Protein AF-A0A943IP59-F1 (afdb_monomer_lite)

Secondary structure (DSSP, 8-state):
--HHHHHHHHHHHHHTT--SS-HHHHHHHHHHHHHTTSS-HHHHHHHHHHHHHHHTT-

Radius of gyration: 10.56 Å; chains: 1; bounding box: 22×15×31 Å

Sequence (58 aa):
MSEYQNWDKELDRLEAGESQYSWDELEELITDRLEDDKIDEQEFETLMRRLMDIDCEL

Foldseek 3Di:
DQPLVVLVVLLVCQLVVNHPDHLVRSLVVLVVCCVVVSDDPVSSVVSVVSSVVSVVPD

Structure (mmCIF, N/CA/C/O backbone):
data_AF-A0A943IP59-F1
#
_entry.id   AF-A0A943IP59-F1
#
loop_
_atom_site.group_PDB
_atom_site.id
_atom_site.type_symbol
_atom_site.label_atom_id
_atom_site.label_alt_id
_atom_site.label_comp_id
_atom_site.label_asym_id
_atom_site.label_entity_id
_atom_site.label_seq_id
_atom_site.pdbx_PDB_ins_code
_atom_site.Cartn_x
_atom_site.Cartn_y
_atom_site.Cartn_z
_atom_site.occupancy
_atom_site.B_iso_or_equiv
_atom_site.auth_seq_id
_atom_site.auth_comp_id
_atom_site.auth_asym_id
_atom_site.auth_atom_id
_atom_site.pdbx_PDB_model_num
ATOM 1 N N . MET A 1 1 ? -10.680 3.332 -14.006 1.00 60.69 1 MET A N 1
ATOM 2 C CA . MET A 1 1 ? -9.789 3.906 -12.978 1.00 60.69 1 MET A CA 1
ATOM 3 C C . MET A 1 1 ? -8.468 3.168 -13.083 1.00 60.69 1 MET A C 1
ATOM 5 O O . MET A 1 1 ? -8.506 2.033 -13.548 1.00 60.69 1 MET A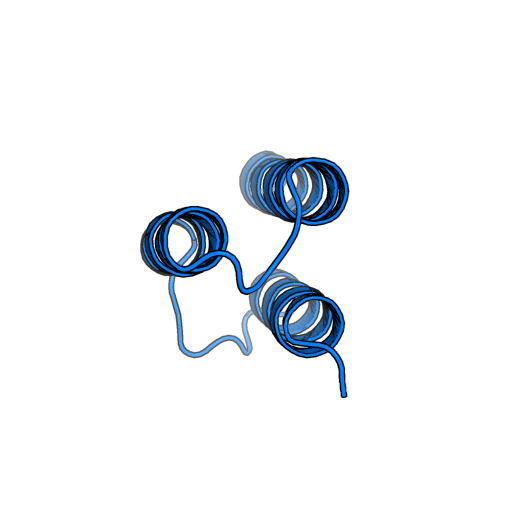 O 1
ATOM 9 N N . SER A 1 2 ? -7.342 3.816 -12.777 1.00 84.19 2 SER A N 1
ATOM 10 C CA . SER A 1 2 ? -6.045 3.113 -12.726 1.00 84.19 2 SER A CA 1
ATOM 11 C C . SER A 1 2 ? -6.090 2.036 -11.633 1.00 84.19 2 SER A C 1
ATOM 13 O O . SER A 1 2 ? -6.828 2.220 -10.664 1.00 84.19 2 SER A O 1
ATOM 15 N N . GLU A 1 3 ? -5.332 0.944 -11.775 1.00 88.56 3 GLU A N 1
ATOM 16 C CA . GLU A 1 3 ? -5.163 -0.056 -10.705 1.00 88.56 3 GLU A CA 1
ATOM 17 C C . GLU A 1 3 ? -4.692 0.626 -9.421 1.00 88.56 3 GLU A C 1
ATOM 19 O O . GLU A 1 3 ? -5.312 0.439 -8.378 1.00 88.56 3 GLU A O 1
ATOM 24 N N . TYR A 1 4 ? -3.725 1.543 -9.528 1.00 91.81 4 TYR A N 1
ATOM 25 C CA . TYR A 1 4 ? -3.285 2.391 -8.420 1.00 91.81 4 TYR A CA 1
ATOM 26 C C . TYR A 1 4 ? -4.456 3.052 -7.676 1.00 91.81 4 TYR A C 1
ATOM 28 O O . TYR A 1 4 ? -4.565 2.941 -6.464 1.00 91.81 4 TYR A O 1
ATOM 36 N N . GLN A 1 5 ? -5.392 3.685 -8.394 1.00 92.50 5 GLN A N 1
ATOM 37 C CA . GLN A 1 5 ? -6.534 4.377 -7.775 1.00 92.50 5 GLN A CA 1
ATOM 38 C C . GLN A 1 5 ? -7.539 3.426 -7.114 1.00 92.50 5 GLN A C 1
ATOM 40 O O . GLN A 1 5 ? -8.337 3.868 -6.286 1.00 92.50 5 GLN A O 1
ATOM 45 N N . ASN A 1 6 ? -7.577 2.159 -7.531 1.00 93.44 6 ASN A N 1
ATOM 46 C CA . ASN A 1 6 ? -8.408 1.155 -6.875 1.00 93.44 6 ASN A CA 1
ATOM 47 C C . ASN A 1 6 ? -7.781 0.762 -5.535 1.00 93.44 6 ASN A C 1
ATOM 49 O O . ASN A 1 6 ? -8.484 0.774 -4.530 1.00 93.44 6 ASN A O 1
ATOM 53 N N . TRP A 1 7 ? -6.472 0.495 -5.519 1.00 93.81 7 TRP A N 1
ATOM 54 C CA . TRP A 1 7 ? -5.734 0.140 -4.305 1.00 93.81 7 TRP A CA 1
ATOM 55 C C . TRP A 1 7 ? -5.643 1.299 -3.320 1.00 93.81 7 TRP A C 1
ATOM 57 O O . TRP A 1 7 ? -5.885 1.104 -2.139 1.00 93.81 7 TRP A O 1
ATOM 67 N N . ASP A 1 8 ? -5.431 2.519 -3.806 1.00 94.38 8 ASP A N 1
ATOM 68 C CA . ASP A 1 8 ? -5.430 3.744 -3.000 1.00 94.38 8 ASP A CA 1
ATOM 69 C C . ASP A 1 8 ? -6.739 3.909 -2.202 1.00 94.38 8 ASP A C 1
ATOM 71 O O . ASP A 1 8 ? -6.717 4.233 -1.018 1.00 94.38 8 ASP A O 1
ATOM 75 N N . LYS A 1 9 ? -7.882 3.584 -2.822 1.00 94.38 9 LYS A N 1
ATOM 76 C CA . LYS A 1 9 ? -9.194 3.567 -2.155 1.00 94.38 9 LYS A CA 1
ATOM 77 C C . LYS A 1 9 ? -9.393 2.377 -1.227 1.00 94.38 9 LYS A C 1
ATOM 79 O O . LYS A 1 9 ? -10.168 2.476 -0.280 1.00 94.38 9 LYS A O 1
ATOM 84 N N . GLU A 1 10 ? -8.787 1.236 -1.529 1.00 94.75 10 GLU A N 1
ATOM 85 C CA . GLU A 1 10 ? -8.879 0.067 -0.657 1.00 94.75 10 GLU A CA 1
ATOM 86 C C . GLU A 1 10 ? -8.050 0.279 0.617 1.00 94.75 10 GLU A C 1
ATOM 88 O O . GLU A 1 10 ? -8.510 -0.071 1.699 1.00 94.75 10 GLU A O 1
ATOM 93 N N . LEU A 1 11 ? -6.911 0.973 0.522 1.00 93.88 11 LEU A N 1
ATOM 94 C CA . LEU A 1 11 ? -6.149 1.441 1.682 1.00 93.88 11 LEU A CA 1
ATOM 95 C C . LEU A 1 11 ? -6.965 2.418 2.543 1.00 93.88 11 LEU A C 1
ATOM 97 O O . LEU A 1 11 ? -6.985 2.259 3.759 1.00 93.88 11 LEU A O 1
ATOM 101 N N . ASP A 1 12 ? -7.722 3.350 1.941 1.00 94.25 12 ASP A N 1
ATOM 102 C CA . ASP A 1 12 ? -8.651 4.214 2.699 1.00 94.25 12 ASP A CA 1
ATOM 103 C C . ASP A 1 12 ? -9.685 3.386 3.488 1.00 94.25 12 ASP A C 1
ATOM 105 O O . ASP A 1 12 ? -10.061 3.721 4.613 1.00 94.25 12 ASP A O 1
ATOM 109 N N . ARG A 1 13 ? -10.173 2.287 2.899 1.00 94.19 13 ARG A N 1
ATOM 110 C CA . ARG A 1 13 ? -11.112 1.377 3.570 1.00 94.19 13 ARG A CA 1
ATOM 111 C C . ARG A 1 13 ? -10.434 0.582 4.674 1.00 94.19 13 ARG A C 1
ATOM 113 O O . ARG A 1 13 ? -11.083 0.316 5.683 1.00 94.19 13 ARG A O 1
ATOM 120 N N . LEU A 1 14 ? -9.171 0.193 4.496 1.00 92.69 14 LEU A N 1
ATOM 121 C CA . LEU A 1 14 ? -8.398 -0.511 5.520 1.00 92.69 14 LEU A CA 1
ATOM 122 C C . LEU A 1 14 ? -8.235 0.376 6.751 1.00 92.69 14 LEU A C 1
ATOM 124 O O . LEU A 1 14 ? -8.563 -0.054 7.852 1.00 92.69 14 LEU A O 1
ATOM 128 N N . GLU A 1 15 ? -7.840 1.631 6.544 1.00 91.38 15 GLU A N 1
ATOM 129 C CA . GLU A 1 15 ? -7.714 2.642 7.596 1.00 91.38 15 GLU A CA 1
ATOM 130 C C . GLU A 1 15 ? -9.051 2.898 8.318 1.00 91.38 15 GLU A C 1
ATOM 132 O O . GLU A 1 15 ? -9.103 3.013 9.541 1.00 91.38 15 GLU A O 1
ATOM 137 N N . ALA A 1 16 ? -10.166 2.911 7.579 1.00 91.44 16 ALA A N 1
ATOM 138 C CA . ALA A 1 16 ? -11.507 3.041 8.152 1.00 91.44 16 ALA A CA 1
ATOM 139 C C . ALA A 1 16 ? -12.027 1.764 8.851 1.00 91.44 16 ALA A C 1
ATOM 141 O O . ALA A 1 16 ? -13.095 1.801 9.469 1.00 91.44 16 ALA A O 1
ATOM 142 N N . GLY A 1 17 ? -11.321 0.631 8.744 1.00 89.94 17 GLY A N 1
ATOM 143 C CA . GLY A 1 17 ? -11.779 -0.676 9.230 1.00 89.94 17 GLY A CA 1
ATOM 144 C C . GLY A 1 17 ? -12.947 -1.272 8.427 1.00 89.94 17 GLY A C 1
ATOM 145 O O . GLY A 1 17 ? -13.658 -2.144 8.923 1.00 89.94 17 GLY A O 1
ATOM 146 N N . GLU A 1 18 ? -13.167 -0.791 7.201 1.00 92.69 18 GLU A N 1
ATOM 147 C CA . GLU A 1 18 ? -14.216 -1.238 6.271 1.00 92.69 18 GLU A CA 1
ATOM 148 C C . GLU A 1 18 ? -13.675 -2.127 5.135 1.00 92.69 18 GLU A C 1
ATOM 150 O O . GLU A 1 18 ? -14.457 -2.647 4.333 1.00 92.69 18 GLU A O 1
ATOM 155 N N . SER A 1 19 ? -12.350 -2.293 5.049 1.00 90.56 19 SER A N 1
ATOM 156 C CA . SER A 1 19 ? -11.705 -3.173 4.070 1.00 90.56 19 SER A CA 1
ATOM 157 C C . SER A 1 19 ? -12.128 -4.623 4.273 1.00 90.56 19 SER A C 1
ATOM 159 O O . SER A 1 19 ? -12.318 -5.098 5.394 1.00 90.56 19 SER A O 1
ATOM 161 N N . GLN A 1 20 ? -12.258 -5.337 3.157 1.00 91.00 20 GLN A N 1
ATOM 162 C CA . GLN A 1 20 ? -12.482 -6.782 3.167 1.00 91.00 20 GLN A CA 1
ATOM 163 C C . GLN A 1 20 ? -11.183 -7.579 3.304 1.00 91.00 20 GLN A C 1
ATOM 165 O O . GLN A 1 20 ? -11.245 -8.769 3.606 1.00 91.00 20 GLN A O 1
ATOM 170 N N . TYR A 1 21 ? -10.047 -6.924 3.078 1.00 92.75 21 TYR A N 1
ATOM 171 C CA . TYR A 1 21 ? -8.711 -7.499 3.118 1.00 92.75 21 TYR A CA 1
ATOM 172 C C . TYR A 1 21 ? -7.979 -7.071 4.386 1.00 92.75 21 TYR A C 1
ATOM 174 O O . TYR A 1 21 ? -8.150 -5.935 4.847 1.00 92.75 21 TYR A O 1
ATOM 182 N N . SER A 1 22 ? -7.152 -7.964 4.926 1.00 91.75 22 SER A N 1
ATOM 183 C CA . SER A 1 22 ? -6.189 -7.611 5.967 1.00 91.75 22 SER A CA 1
ATOM 184 C C . SER A 1 22 ? -5.020 -6.799 5.400 1.00 91.75 22 SER A C 1
ATOM 186 O O . SER A 1 22 ? -4.840 -6.681 4.187 1.00 91.75 22 SER A O 1
ATOM 188 N N . TRP A 1 23 ? -4.211 -6.244 6.303 1.00 92.00 23 TRP A N 1
ATOM 189 C CA . TRP A 1 23 ? -2.969 -5.567 5.944 1.00 92.00 23 TRP A CA 1
ATOM 190 C C . TRP A 1 23 ? -2.028 -6.488 5.150 1.00 92.00 23 TRP A C 1
ATOM 192 O O . TRP A 1 23 ? -1.614 -6.124 4.052 1.00 92.00 23 TRP A O 1
ATOM 202 N N . ASP 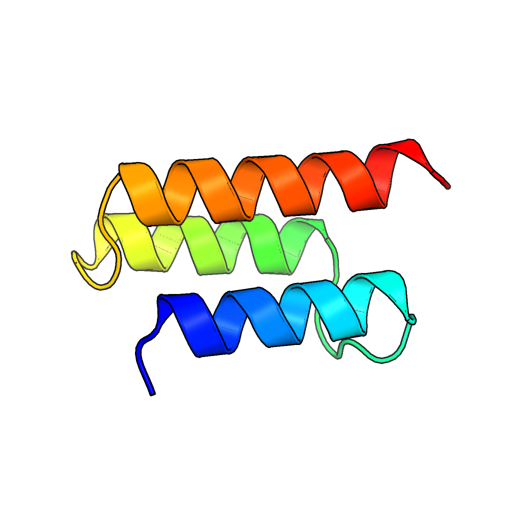A 1 24 ? -1.791 -7.706 5.656 1.00 92.25 24 ASP A N 1
ATOM 203 C CA . ASP A 1 24 ? -0.926 -8.702 5.005 1.00 92.25 24 ASP A CA 1
ATOM 204 C C . ASP A 1 24 ? -1.451 -9.080 3.606 1.00 92.25 24 ASP A C 1
ATOM 206 O O . ASP A 1 24 ? -0.690 -9.189 2.648 1.00 92.25 24 ASP A O 1
ATOM 210 N N . GLU A 1 25 ? -2.772 -9.244 3.455 1.00 94.44 25 GLU A N 1
ATOM 211 C CA . GLU A 1 25 ? -3.384 -9.566 2.158 1.00 94.44 25 GLU A CA 1
ATOM 212 C C . GLU A 1 25 ? -3.229 -8.417 1.154 1.00 94.44 25 GLU A C 1
ATOM 214 O O . GLU A 1 25 ? -3.027 -8.655 -0.037 1.00 94.44 25 GLU A O 1
ATOM 219 N N . LEU A 1 26 ? -3.321 -7.165 1.610 1.00 94.38 26 LEU A N 1
ATOM 220 C CA . LEU A 1 26 ? -3.118 -6.001 0.748 1.00 94.38 26 LEU A CA 1
ATOM 221 C C . LEU A 1 26 ? -1.658 -5.855 0.319 1.00 94.38 26 LEU A C 1
ATOM 223 O O . LEU A 1 26 ? -1.422 -5.500 -0.835 1.00 94.38 26 LEU A O 1
ATOM 227 N N . GLU A 1 27 ? -0.699 -6.167 1.191 1.00 94.69 27 GLU A N 1
ATOM 228 C CA . GLU A 1 27 ? 0.724 -6.212 0.833 1.00 94.69 27 GLU A CA 1
ATOM 229 C C . GLU A 1 27 ? 0.975 -7.211 -0.307 1.00 94.69 27 GLU A C 1
ATOM 231 O O . GLU A 1 27 ? 1.580 -6.850 -1.324 1.00 94.69 27 GLU A O 1
ATOM 236 N N . GLU A 1 28 ? 0.471 -8.442 -0.174 1.00 96.06 28 GLU A N 1
ATOM 237 C CA . GLU A 1 28 ? 0.614 -9.474 -1.209 1.00 96.06 28 GLU A CA 1
ATOM 238 C C . GLU A 1 28 ? -0.036 -9.030 -2.527 1.00 96.06 28 GLU A C 1
ATOM 240 O O . GLU A 1 28 ? 0.602 -9.052 -3.580 1.00 96.06 28 GLU A O 1
ATOM 245 N N . LEU A 1 29 ? -1.279 -8.539 -2.475 1.00 95.62 29 LEU A N 1
ATOM 246 C CA . LEU A 1 29 ? -2.020 -8.131 -3.670 1.00 95.62 29 LEU A CA 1
ATOM 247 C C . LEU A 1 29 ? -1.366 -6.955 -4.403 1.00 95.62 29 LEU A C 1
ATOM 249 O O . LEU A 1 29 ? -1.340 -6.942 -5.632 1.00 95.62 29 LEU A O 1
ATOM 253 N N . ILE A 1 30 ? -0.854 -5.959 -3.678 1.00 94.38 30 ILE A N 1
ATOM 254 C CA . ILE A 1 30 ? -0.179 -4.801 -4.279 1.00 94.38 30 ILE A CA 1
ATOM 255 C C . ILE A 1 30 ? 1.160 -5.230 -4.902 1.00 94.38 30 ILE A C 1
ATOM 257 O O . ILE A 1 30 ? 1.503 -4.758 -5.988 1.00 94.38 30 ILE A O 1
ATOM 261 N N . THR A 1 31 ? 1.875 -6.168 -4.276 1.00 94.38 31 THR A N 1
ATOM 262 C CA . THR A 1 31 ? 3.122 -6.740 -4.813 1.00 94.38 31 THR A CA 1
ATOM 263 C C . THR A 1 31 ? 2.873 -7.536 -6.092 1.00 94.38 31 THR A C 1
ATOM 265 O O . THR A 1 31 ? 3.550 -7.300 -7.093 1.00 94.38 31 THR A O 1
ATOM 268 N N . ASP A 1 32 ? 1.832 -8.371 -6.123 1.00 96.25 32 ASP A N 1
ATOM 269 C CA . ASP A 1 32 ? 1.412 -9.096 -7.330 1.00 96.25 32 ASP A CA 1
ATOM 270 C C . ASP A 1 32 ? 1.125 -8.139 -8.498 1.00 96.25 32 ASP A C 1
ATOM 272 O O . ASP A 1 32 ? 1.411 -8.435 -9.658 1.00 96.25 32 ASP A O 1
ATOM 276 N N . ARG A 1 33 ? 0.568 -6.951 -8.220 1.00 94.19 33 ARG A N 1
ATOM 277 C CA . ARG A 1 33 ? 0.298 -5.950 -9.265 1.00 94.19 33 ARG A CA 1
ATOM 278 C C . ARG A 1 33 ? 1.547 -5.303 -9.830 1.00 94.19 33 ARG A C 1
ATOM 280 O O . ARG A 1 33 ? 1.528 -4.948 -11.012 1.00 94.19 33 ARG A O 1
ATOM 287 N N . LEU A 1 34 ? 2.592 -5.143 -9.025 1.00 94.75 34 LEU A N 1
ATOM 288 C CA . LEU A 1 34 ? 3.891 -4.714 -9.527 1.00 94.75 34 LEU A CA 1
ATOM 289 C C . LEU A 1 34 ? 4.491 -5.803 -10.426 1.00 94.75 34 LEU A C 1
ATOM 291 O O . LEU A 1 34 ? 4.933 -5.498 -11.529 1.00 94.75 34 LEU A O 1
ATOM 295 N N . GLU A 1 35 ? 4.448 -7.070 -9.999 1.00 95.19 35 GLU A N 1
ATOM 296 C CA . GLU A 1 35 ? 4.960 -8.200 -10.791 1.00 95.19 35 GLU A CA 1
ATOM 297 C C . GLU A 1 35 ? 4.203 -8.396 -12.116 1.00 95.19 35 GLU A C 1
ATOM 299 O O . GLU A 1 35 ? 4.801 -8.747 -13.134 1.00 95.19 35 GLU A O 1
ATOM 304 N N . ASP A 1 36 ? 2.897 -8.118 -12.128 1.00 95.25 36 ASP A N 1
ATOM 305 C CA . ASP A 1 36 ? 2.043 -8.174 -13.318 1.00 95.25 36 ASP A CA 1
ATOM 306 C C . ASP A 1 36 ? 2.192 -6.947 -14.258 1.00 95.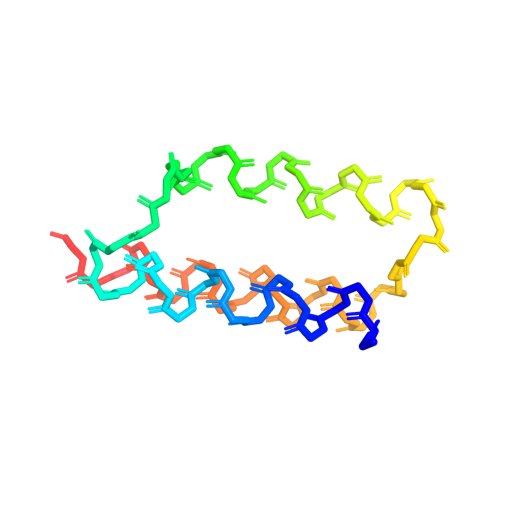25 36 ASP A C 1
ATOM 308 O O . ASP A 1 36 ? 1.404 -6.806 -15.209 1.00 95.25 36 ASP A O 1
ATOM 312 N N . ASP A 1 37 ? 3.136 -6.032 -13.990 1.00 93.31 37 ASP A N 1
ATOM 313 C CA . ASP A 1 37 ? 3.316 -4.744 -14.686 1.00 93.31 37 ASP A CA 1
ATOM 314 C C . ASP A 1 37 ? 2.004 -3.917 -14.753 1.00 93.31 37 ASP A C 1
ATOM 316 O O . ASP A 1 37 ? 1.710 -3.230 -15.742 1.00 93.31 37 ASP A O 1
ATOM 320 N N . LYS A 1 38 ? 1.139 -4.028 -13.732 1.00 93.50 38 LYS A N 1
ATOM 321 C CA . LYS A 1 38 ? -0.153 -3.309 -13.656 1.00 93.50 38 LYS A CA 1
ATOM 322 C C . LYS A 1 38 ? -0.037 -1.939 -13.022 1.00 93.50 38 LYS A C 1
ATOM 324 O O . LYS A 1 38 ? -0.854 -1.069 -13.331 1.00 93.50 38 LYS A O 1
ATOM 329 N N . ILE A 1 39 ? 0.937 -1.797 -12.139 1.00 94.31 39 ILE A N 1
ATOM 330 C CA . ILE A 1 39 ? 1.357 -0.551 -11.517 1.00 94.31 39 ILE A CA 1
ATOM 331 C C . ILE A 1 39 ? 2.863 -0.419 -11.714 1.00 94.31 39 ILE A C 1
ATOM 333 O O . ILE A 1 39 ? 3.559 -1.426 -11.849 1.00 94.31 39 ILE A O 1
ATOM 337 N N . A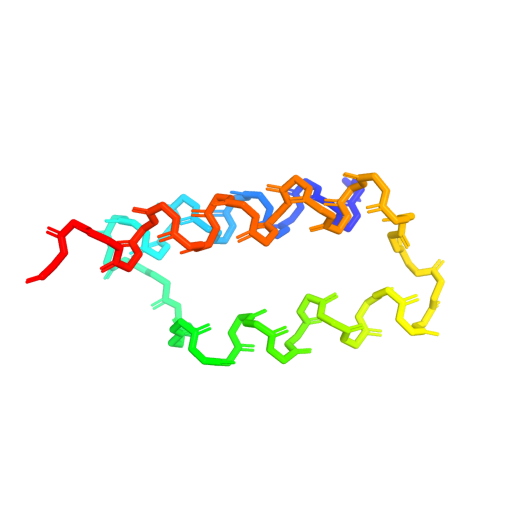SP A 1 40 ? 3.362 0.808 -11.758 1.00 94.75 40 ASP A N 1
ATOM 338 C CA . ASP A 1 40 ? 4.806 1.039 -11.804 1.00 94.75 40 ASP A CA 1
ATOM 339 C C . ASP A 1 40 ? 5.442 1.036 -10.400 1.00 94.75 40 ASP A C 1
ATOM 341 O O . ASP A 1 40 ? 4.753 1.038 -9.378 1.00 94.75 40 ASP A O 1
ATOM 345 N N . GLU A 1 41 ? 6.779 1.022 -10.336 1.00 94.88 41 GLU A N 1
ATOM 346 C CA . GLU A 1 41 ? 7.518 1.053 -9.063 1.00 94.88 41 GLU A CA 1
ATOM 347 C C . GLU A 1 41 ? 7.157 2.276 -8.204 1.00 94.88 41 GLU A C 1
ATOM 349 O O . GLU A 1 41 ? 7.114 2.175 -6.982 1.00 94.88 41 GLU A O 1
ATOM 354 N N . GLN A 1 42 ? 6.862 3.428 -8.813 1.00 95.69 42 GLN A N 1
ATOM 355 C CA . GLN A 1 42 ? 6.543 4.652 -8.077 1.00 95.69 42 GLN A CA 1
ATOM 356 C C . GLN A 1 42 ? 5.132 4.599 -7.469 1.00 95.69 42 GLN A C 1
ATOM 358 O O . GLN A 1 42 ? 4.921 5.032 -6.331 1.00 95.69 42 GLN A O 1
ATOM 363 N N . GLU A 1 43 ? 4.167 4.054 -8.206 1.00 95.38 43 GLU A N 1
ATOM 364 C CA . GLU A 1 43 ? 2.825 3.739 -7.725 1.00 95.38 43 GLU A CA 1
ATOM 365 C C . GLU A 1 43 ? 2.886 2.702 -6.595 1.00 95.38 43 GLU A C 1
ATOM 367 O O . GLU A 1 43 ? 2.272 2.907 -5.546 1.00 95.38 43 GLU A O 1
ATOM 372 N N . PHE A 1 44 ? 3.681 1.642 -6.763 1.00 95.31 44 PHE A N 1
ATOM 373 C CA . PHE A 1 44 ? 3.900 0.615 -5.744 1.00 95.31 44 PHE A CA 1
ATOM 374 C C . PHE A 1 44 ? 4.509 1.189 -4.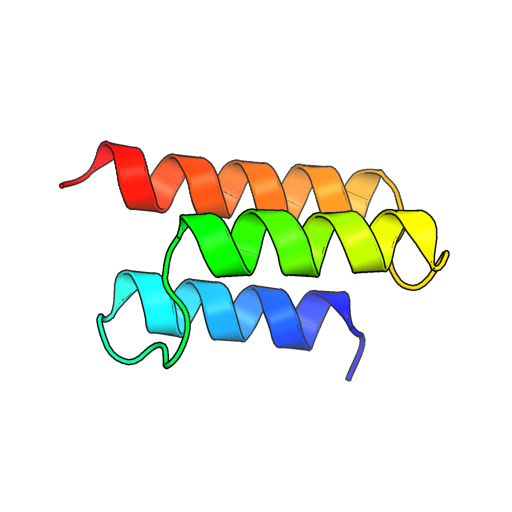460 1.00 95.31 44 PHE A C 1
ATOM 376 O O . PHE A 1 44 ? 3.947 1.004 -3.381 1.00 95.31 44 PHE A O 1
ATOM 383 N N . GLU A 1 45 ? 5.607 1.946 -4.556 1.00 95.94 45 GLU A N 1
ATOM 384 C CA . GLU A 1 45 ? 6.247 2.587 -3.399 1.00 95.94 45 GLU A CA 1
ATOM 385 C C . GLU A 1 45 ? 5.276 3.502 -2.643 1.00 95.94 45 GLU A C 1
ATOM 387 O O . GLU A 1 45 ? 5.279 3.548 -1.410 1.00 95.94 45 GLU A O 1
ATOM 392 N N . THR A 1 46 ? 4.420 4.220 -3.374 1.00 95.62 46 THR A N 1
ATOM 393 C CA . THR A 1 46 ? 3.409 5.098 -2.778 1.00 95.62 46 THR A CA 1
ATOM 394 C C . THR A 1 46 ? 2.369 4.296 -1.996 1.00 95.62 46 THR A C 1
ATOM 396 O O . THR A 1 46 ? 2.070 4.643 -0.852 1.00 95.62 46 THR A O 1
ATOM 399 N N . LEU A 1 47 ? 1.850 3.212 -2.579 1.00 95.31 47 LEU A N 1
ATOM 400 C CA . LEU A 1 47 ? 0.872 2.335 -1.931 1.00 95.31 47 LEU A CA 1
ATOM 401 C C . LEU A 1 47 ? 1.464 1.629 -0.705 1.00 95.31 47 LEU A C 1
ATOM 403 O O . LEU A 1 47 ? 0.854 1.651 0.359 1.00 95.31 47 LEU A O 1
ATOM 407 N N . MET A 1 48 ? 2.677 1.083 -0.816 1.00 93.94 48 MET A N 1
ATOM 408 C CA . MET A 1 48 ? 3.366 0.408 0.290 1.00 93.94 48 MET A CA 1
ATOM 409 C C . MET A 1 48 ? 3.670 1.349 1.451 1.00 93.94 48 MET A C 1
ATOM 411 O O . MET A 1 48 ? 3.532 0.976 2.615 1.00 93.94 48 MET A O 1
ATOM 415 N N . ARG A 1 49 ? 4.052 2.594 1.154 1.00 93.94 49 ARG A N 1
ATOM 416 C CA . ARG A 1 49 ? 4.252 3.606 2.190 1.00 93.94 49 ARG A CA 1
ATOM 417 C C . ARG A 1 49 ? 2.962 3.889 2.952 1.00 93.94 49 ARG A C 1
ATOM 419 O O . ARG A 1 49 ? 2.984 3.889 4.176 1.00 93.94 49 ARG A O 1
ATOM 426 N N . ARG A 1 5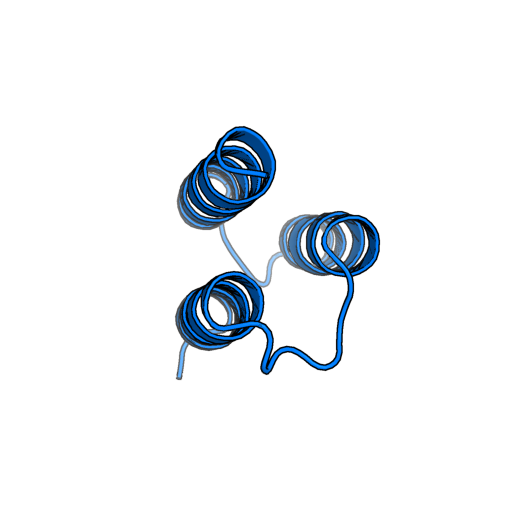0 ? 1.850 4.083 2.235 1.00 93.50 50 ARG A N 1
ATOM 427 C CA . ARG A 1 50 ? 0.534 4.278 2.860 1.00 93.50 50 ARG A CA 1
ATOM 428 C C . ARG A 1 50 ? 0.120 3.065 3.691 1.00 93.50 50 ARG A C 1
ATOM 430 O O . ARG A 1 50 ? -0.366 3.235 4.799 1.00 93.50 50 ARG A O 1
ATOM 437 N N . LEU A 1 51 ? 0.335 1.859 3.172 1.00 92.00 51 LEU A N 1
ATOM 438 C CA . LEU A 1 51 ? 0.027 0.617 3.872 1.00 92.00 51 LEU A CA 1
ATOM 439 C C . LEU A 1 51 ? 0.810 0.522 5.198 1.00 92.00 51 LEU A C 1
ATOM 441 O O . LEU A 1 51 ? 0.209 0.274 6.238 1.00 92.00 51 LEU A O 1
ATOM 445 N N . MET A 1 52 ? 2.116 0.817 5.205 1.00 90.31 52 MET A N 1
ATOM 446 C CA . MET A 1 52 ? 2.925 0.876 6.438 1.00 90.31 52 MET A CA 1
ATOM 447 C C . MET A 1 52 ? 2.470 1.966 7.421 1.00 90.31 52 MET A C 1
ATOM 449 O O . MET A 1 52 ? 2.531 1.751 8.632 1.00 90.31 52 MET A O 1
ATOM 453 N N . ASP A 1 53 ? 2.018 3.121 6.922 1.00 90.88 53 ASP A N 1
ATOM 454 C CA . ASP A 1 53 ? 1.501 4.200 7.771 1.00 90.88 53 ASP A CA 1
ATOM 455 C C . ASP A 1 53 ? 0.221 3.758 8.518 1.00 90.88 53 ASP A C 1
ATOM 457 O O . ASP A 1 53 ? 0.057 4.109 9.684 1.00 90.88 53 ASP A O 1
ATOM 461 N N . ILE A 1 54 ? -0.635 2.932 7.896 1.00 87.88 54 ILE A N 1
ATOM 462 C CA . ILE A 1 54 ? -1.870 2.403 8.512 1.00 87.88 54 ILE A CA 1
ATOM 463 C C . ILE A 1 54 ? -1.572 1.412 9.655 1.00 87.88 54 ILE A C 1
ATOM 465 O O . ILE A 1 54 ? -2.259 1.437 10.674 1.00 87.88 54 ILE A O 1
ATOM 469 N N . ASP A 1 55 ? -0.551 0.558 9.525 1.00 72.25 55 ASP A N 1
ATOM 470 C CA . ASP A 1 55 ? -0.172 -0.403 10.583 1.00 72.25 55 ASP A CA 1
ATOM 471 C C . ASP A 1 55 ? 0.585 0.257 11.748 1.00 72.25 55 ASP A C 1
ATOM 473 O O . ASP A 1 55 ? 0.494 -0.184 12.890 1.00 72.25 55 ASP A O 1
ATOM 477 N N . CYS A 1 56 ? 1.277 1.377 11.509 1.00 56.78 56 CYS A N 1
ATOM 478 C CA . CYS A 1 56 ? 1.984 2.108 12.567 1.00 56.78 56 CYS A CA 1
ATOM 479 C C . CYS A 1 56 ? 1.070 2.807 13.598 1.00 56.78 56 CYS A C 1
ATOM 481 O O . CYS A 1 56 ? 1.589 3.299 14.606 1.00 56.78 56 CYS A O 1
ATOM 483 N N . GLU A 1 57 ? -0.248 2.885 13.376 1.00 55.47 57 GLU A N 1
ATOM 484 C CA . GLU A 1 57 ? -1.190 3.587 14.268 1.00 55.47 57 GLU A CA 1
ATOM 485 C C . GLU A 1 57 ? -2.070 2.676 15.159 1.00 55.47 57 GLU A C 1
ATOM 487 O O . GLU A 1 57 ? -2.861 3.204 15.952 1.00 55.47 57 GLU A O 1
ATOM 492 N N . LEU A 1 58 ? -1.918 1.343 15.107 1.00 46.56 58 LEU A N 1
ATOM 493 C CA . LEU A 1 58 ? -2.679 0.367 15.921 1.00 46.56 58 LEU A CA 1
ATOM 494 C C . LEU A 1 58 ? -1.862 -0.265 17.064 1.00 46.56 58 LEU A C 1
ATOM 496 O O . LEU A 1 58 ? -2.470 -0.505 18.139 1.00 46.56 58 LEU A O 1
#

pLDDT: mean 90.28, std 10.34, range [46.56, 96.25]